Protein AF-A0A4Y2AYV2-F1 (afdb_monomer)

Solvent-accessible surface area (backbone atoms only — not comparable to full-atom values): 7238 Å² total; per-residue (Å²): 138,81,88,80,82,80,76,79,78,74,83,58,82,66,50,62,57,51,54,48,49,52,50,51,56,59,70,63,60,72,72,78,78,61,94,56,59,71,67,58,56,52,48,53,51,50,52,53,51,49,53,54,50,39,54,50,59,73,72,44,80,76,61,53,64,38,36,78,76,52,77,73,80,67,93,67,85,74,90,70,53,70,66,56,52,26,61,41,70,52,51,56,96,42,40,58,41,37,30,76,72,69,77,38,96,52,59,73,67,87,80,81,114

Secondary structure (DSSP, 8-state):
------------TTHHHHHHHHHHHHHT------SS-HHHHHHHHHHHHHHHHHHHHHH--TTHHHHTT--S--SS-----HHHHHHHH--SS-HHHHHHTTS-S----GGG-

Structure (mmCIF, N/CA/C/O backbone):
data_AF-A0A4Y2AYV2-F1
#
_entry.id   AF-A0A4Y2AYV2-F1
#
loop_
_atom_site.group_PDB
_atom_site.id
_atom_site.type_symbol
_atom_site.label_atom_id
_atom_site.label_alt_id
_atom_site.label_comp_id
_atom_site.label_asym_id
_atom_site.label_entity_id
_atom_site.label_seq_id
_atom_site.pdbx_PDB_ins_code
_atom_site.Cartn_x
_atom_site.Cartn_y
_atom_site.Cartn_z
_atom_site.occupancy
_atom_site.B_iso_or_equiv
_atom_site.auth_seq_id
_atom_site.auth_comp_id
_atom_site.auth_asym_id
_atom_site.auth_atom_id
_atom_site.pdbx_PDB_model_num
ATOM 1 N N . MET A 1 1 ? 28.283 45.443 46.862 1.00 29.11 1 MET A N 1
ATOM 2 C CA . MET A 1 1 ? 28.233 45.552 45.387 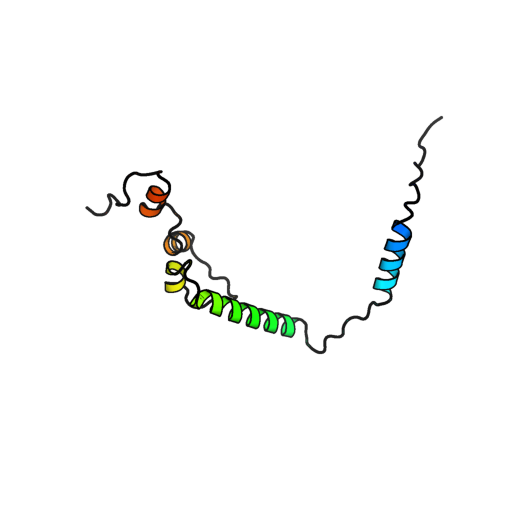1.00 29.11 1 MET A CA 1
ATOM 3 C C . MET A 1 1 ? 28.633 44.208 44.787 1.00 29.11 1 MET A C 1
ATOM 5 O O . MET A 1 1 ? 29.560 43.635 45.348 1.00 29.11 1 MET A O 1
ATOM 9 N N . PRO A 1 2 ? 28.080 43.776 43.637 1.00 50.78 2 PRO A N 1
ATOM 10 C CA . PRO A 1 2 ? 26.721 44.046 43.135 1.00 50.78 2 PRO A CA 1
ATOM 11 C C . PRO A 1 2 ? 26.068 42.851 42.360 1.00 50.78 2 PRO A C 1
ATOM 13 O O . PRO A 1 2 ? 26.710 41.837 42.125 1.00 50.78 2 PRO A O 1
ATOM 16 N N . GLU A 1 3 ? 24.805 43.061 41.946 1.00 36.50 3 GLU A N 1
ATOM 17 C CA . GLU A 1 3 ? 24.025 42.405 40.859 1.00 36.50 3 GLU A CA 1
ATOM 18 C C . GLU A 1 3 ? 23.532 40.956 41.092 1.00 36.50 3 GLU A C 1
ATOM 20 O O . GLU A 1 3 ? 24.250 40.108 41.587 1.00 36.50 3 GLU A O 1
ATOM 25 N N . SER A 1 4 ? 22.272 40.596 40.824 1.00 39.28 4 SER A N 1
ATOM 26 C CA . SER A 1 4 ? 21.581 40.768 39.543 1.00 39.28 4 SER A CA 1
ATOM 27 C C . SER A 1 4 ? 20.089 41.078 39.700 1.00 39.28 4 SER A C 1
ATOM 29 O O . SER A 1 4 ? 19.372 40.453 40.482 1.00 39.28 4 SER A O 1
ATOM 31 N N . GLY A 1 5 ? 19.622 42.048 38.912 1.00 39.88 5 GLY A N 1
ATOM 32 C CA . GLY A 1 5 ? 18.212 42.389 38.781 1.00 39.88 5 GLY A CA 1
ATOM 33 C C . GLY A 1 5 ? 17.425 41.253 38.135 1.00 39.88 5 GLY A C 1
ATOM 34 O O . GLY A 1 5 ? 17.770 40.777 37.055 1.00 39.88 5 GLY A O 1
ATOM 35 N N . SER A 1 6 ? 16.338 40.842 38.784 1.00 39.38 6 SER A N 1
ATOM 36 C CA . SER A 1 6 ? 15.315 40.046 38.118 1.00 39.38 6 SER A CA 1
ATOM 37 C C . SER A 1 6 ? 14.557 40.984 37.186 1.00 39.38 6 SER A C 1
ATOM 39 O O . SER A 1 6 ? 13.838 41.886 37.623 1.00 39.38 6 SER A O 1
ATOM 41 N N . ALA A 1 7 ? 14.820 40.827 35.891 1.00 39.38 7 ALA A N 1
ATOM 42 C CA . ALA A 1 7 ? 14.105 41.501 34.830 1.00 39.38 7 ALA A CA 1
ATOM 43 C C . ALA A 1 7 ? 12.605 41.237 35.006 1.00 39.38 7 ALA A C 1
ATOM 45 O O . ALA A 1 7 ? 12.160 40.090 34.977 1.00 39.38 7 ALA A O 1
ATOM 46 N N . GLY A 1 8 ? 11.835 42.308 35.200 1.00 39.69 8 GLY A N 1
ATOM 47 C CA . GLY A 1 8 ? 10.383 42.239 35.235 1.00 39.69 8 GLY A CA 1
ATOM 48 C C . GLY A 1 8 ? 9.871 41.608 33.945 1.00 39.69 8 GLY A C 1
ATOM 49 O O . GLY A 1 8 ? 9.969 42.208 32.871 1.00 39.69 8 GLY A O 1
ATOM 50 N N . LEU A 1 9 ? 9.330 40.395 34.053 1.00 49.91 9 LEU A N 1
ATOM 51 C CA . LEU A 1 9 ? 8.514 39.795 33.010 1.00 49.91 9 LEU A CA 1
ATOM 52 C C . LEU A 1 9 ? 7.290 40.693 32.852 1.00 49.91 9 LEU A C 1
ATOM 54 O O . LEU A 1 9 ? 6.394 40.718 33.693 1.00 49.91 9 LEU A O 1
ATOM 58 N N . LYS A 1 10 ? 7.321 41.513 31.800 1.00 51.72 10 LYS A N 1
ATOM 59 C CA . LYS A 1 10 ? 6.215 42.376 31.404 1.00 51.72 10 LYS A CA 1
ATOM 60 C C . LYS A 1 10 ? 4.962 41.513 31.297 1.00 51.72 10 LYS A C 1
ATOM 62 O O . LYS A 1 10 ? 4.939 40.554 30.535 1.00 51.72 10 LYS A O 1
ATOM 67 N N . HIS A 1 11 ? 3.944 41.880 32.064 1.00 51.00 11 HIS A N 1
ATOM 68 C CA . HIS A 1 11 ? 2.610 41.292 32.060 1.00 51.00 11 HIS A CA 1
ATOM 69 C C . HIS A 1 11 ? 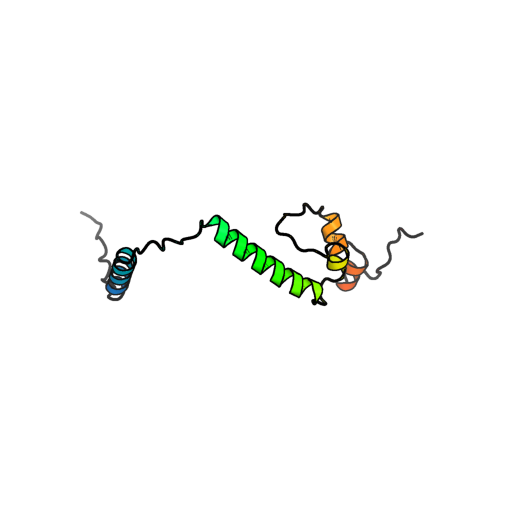2.045 41.321 30.630 1.00 51.00 11 HIS A C 1
ATOM 71 O O . HIS A 1 11 ? 1.630 42.371 30.133 1.00 51.00 11 HIS A O 1
ATOM 77 N N . ILE A 1 12 ? 2.091 40.193 29.918 1.00 60.44 12 ILE A N 1
ATOM 78 C CA . ILE A 1 12 ? 1.506 40.078 28.580 1.00 60.44 12 ILE A CA 1
ATOM 79 C C . ILE A 1 12 ? 0.009 39.859 28.790 1.00 60.44 12 ILE A C 1
ATOM 81 O O . ILE A 1 12 ? -0.419 38.766 29.141 1.00 60.44 12 ILE A O 1
ATOM 85 N N . LYS A 1 13 ? -0.790 40.909 28.577 1.00 57.53 13 LYS A N 1
ATOM 86 C CA . LYS A 1 13 ? -2.253 40.961 28.788 1.00 57.53 13 LYS A CA 1
ATOM 87 C C . LYS A 1 13 ? -3.058 39.838 28.094 1.00 57.53 13 LYS A C 1
ATOM 89 O O . LYS A 1 13 ? -4.217 39.636 28.420 1.00 57.53 13 LYS A O 1
ATOM 94 N N . GLY A 1 14 ? -2.457 39.105 27.152 1.00 54.22 14 GLY A N 1
ATOM 95 C CA . GLY A 1 14 ? -3.056 37.929 26.506 1.00 54.22 14 GLY A CA 1
ATOM 96 C C . GLY A 1 14 ? -2.839 36.592 27.232 1.00 54.22 14 GLY A C 1
ATOM 97 O O . GLY A 1 14 ? -3.529 35.628 26.915 1.00 54.22 14 GLY A O 1
ATOM 98 N N . ASN A 1 15 ? -1.919 36.511 28.201 1.00 60.97 15 ASN A N 1
ATOM 99 C CA . ASN A 1 15 ? -1.654 35.272 28.942 1.00 60.97 15 ASN A CA 1
ATOM 100 C C . ASN A 1 15 ? -2.744 34.977 29.973 1.00 60.97 15 ASN A C 1
ATOM 102 O O . ASN A 1 15 ? -3.059 33.825 30.220 1.00 60.97 15 ASN A O 1
ATOM 106 N N . GLU A 1 16 ? -3.373 36.013 30.530 1.00 67.81 16 GLU A N 1
ATOM 107 C CA . GLU A 1 16 ? -4.470 35.838 31.486 1.00 67.81 16 GLU A CA 1
ATOM 108 C C . GLU A 1 16 ? -5.663 35.134 30.836 1.00 67.81 16 GLU A C 1
ATOM 110 O O . GLU A 1 16 ? -6.308 34.297 31.459 1.00 67.81 16 GLU A O 1
ATOM 115 N N . THR A 1 17 ? -5.937 35.433 29.563 1.00 71.62 17 THR A N 1
ATOM 116 C CA . THR A 1 17 ? -7.018 34.795 28.803 1.00 71.62 17 THR A CA 1
ATOM 117 C C . THR A 1 17 ? -6.679 33.341 28.483 1.00 71.62 17 THR A C 1
ATOM 119 O O . THR A 1 17 ? -7.545 32.482 28.607 1.00 71.62 17 THR A O 1
ATOM 122 N N . ALA A 1 18 ? -5.421 33.054 28.133 1.00 72.50 18 ALA A N 1
ATOM 123 C CA . ALA A 1 18 ? -4.943 31.692 27.900 1.00 72.50 18 ALA A CA 1
ATOM 124 C C . ALA A 1 18 ? -4.966 30.846 29.185 1.00 72.50 18 ALA A C 1
ATOM 126 O O . ALA A 1 18 ? -5.522 29.754 29.172 1.00 72.50 18 ALA A O 1
ATOM 127 N N . ASP A 1 19 ? -4.471 31.381 30.304 1.00 76.00 19 ASP A N 1
ATOM 128 C CA . ASP A 1 19 ? -4.477 30.708 31.609 1.00 76.00 19 ASP A CA 1
ATOM 129 C C . ASP A 1 19 ? -5.907 30.478 32.124 1.00 76.00 19 ASP A C 1
ATOM 131 O O . ASP A 1 19 ? -6.185 29.481 32.792 1.00 76.00 19 ASP A O 1
ATOM 135 N N . THR A 1 20 ? -6.831 31.402 31.833 1.00 75.94 20 THR A N 1
ATOM 136 C CA . THR A 1 20 ? -8.248 31.246 32.198 1.00 75.94 20 THR A CA 1
ATOM 137 C C . THR A 1 20 ? -8.905 30.163 31.348 1.00 75.94 20 THR A C 1
ATOM 139 O O . THR A 1 20 ? -9.583 29.305 31.902 1.00 75.94 20 THR A O 1
ATOM 142 N N . LEU A 1 21 ? -8.633 30.126 30.039 1.00 73.75 21 LEU A N 1
ATOM 143 C CA . LEU A 1 21 ? -9.115 29.071 29.142 1.00 73.75 21 LEU A CA 1
ATOM 144 C C . LEU A 1 21 ? -8.524 27.695 29.486 1.00 73.75 21 LEU A C 1
ATOM 146 O O . LEU A 1 21 ? -9.230 26.693 29.413 1.00 73.75 21 LEU A O 1
ATOM 150 N N . GLU A 1 22 ? -7.257 27.629 29.901 1.00 68.12 22 GLU A N 1
ATOM 151 C CA . GLU A 1 22 ? -6.624 26.388 30.365 1.00 68.12 22 GLU A CA 1
ATOM 152 C C . GLU A 1 22 ? -7.268 25.889 31.667 1.00 68.12 22 GLU A C 1
ATOM 154 O O . GLU A 1 22 ? -7.578 24.702 31.803 1.00 68.12 22 GLU A O 1
ATOM 159 N N . LYS A 1 23 ? -7.560 26.799 32.60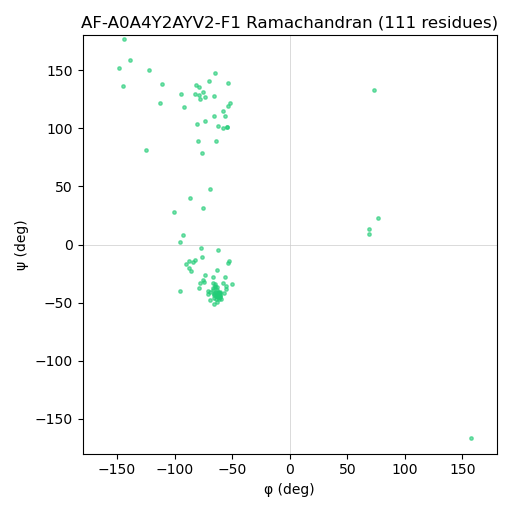5 1.00 73.12 23 LYS A N 1
ATOM 160 C CA . LYS A 1 23 ? -8.307 26.476 33.829 1.00 73.12 23 LYS A CA 1
ATOM 161 C C . LYS A 1 23 ? -9.733 26.019 33.527 1.00 73.12 23 LYS A C 1
ATOM 163 O O . LYS A 1 23 ? -10.146 25.004 34.082 1.00 73.12 23 LYS A O 1
ATOM 168 N N . GLU A 1 24 ? -10.444 26.702 32.629 1.00 68.69 24 GLU A N 1
ATOM 169 C CA . GLU A 1 24 ? -11.805 26.345 32.204 1.00 68.69 24 GLU A CA 1
ATOM 170 C C . GLU A 1 24 ? -11.852 24.961 31.534 1.00 68.69 24 GLU A C 1
ATOM 172 O O . GLU A 1 24 ? -12.688 24.129 31.895 1.00 68.69 24 GLU A O 1
ATOM 177 N N . ALA A 1 25 ? -10.898 24.662 30.645 1.00 65.44 25 ALA A N 1
ATOM 178 C CA . ALA A 1 25 ? -10.767 23.357 29.992 1.00 65.44 25 ALA A CA 1
ATOM 179 C C . ALA A 1 25 ? -10.387 22.223 30.963 1.00 65.44 25 ALA A C 1
ATOM 181 O O . ALA A 1 25 ? -10.744 21.068 30.736 1.00 65.44 25 ALA A O 1
ATOM 182 N N . THR A 1 26 ? -9.682 22.538 32.055 1.00 63.00 26 THR A N 1
ATOM 183 C CA . THR A 1 26 ? -9.355 21.565 33.112 1.00 63.00 26 THR A CA 1
ATOM 184 C C . THR A 1 26 ? -10.555 21.309 34.030 1.00 63.00 26 THR A C 1
ATOM 186 O O . THR A 1 26 ? -10.738 20.188 34.507 1.00 63.00 26 THR A O 1
ATOM 189 N N . THR A 1 27 ? -11.400 22.320 34.267 1.00 61.84 27 THR A N 1
ATOM 190 C CA . THR A 1 27 ? -12.643 22.160 35.041 1.00 61.84 27 THR A CA 1
ATOM 191 C C . THR A 1 27 ? -13.740 21.430 34.274 1.00 61.84 27 THR A C 1
ATOM 193 O O . THR A 1 27 ? -14.465 20.650 34.888 1.00 61.84 27 THR A O 1
ATOM 196 N N . ASP A 1 28 ? -13.812 21.584 32.948 1.00 57.53 28 ASP A N 1
ATOM 197 C CA . ASP A 1 28 ? -14.675 20.771 32.079 1.00 57.53 28 ASP A CA 1
ATOM 198 C C . ASP A 1 28 ? -13.976 19.471 31.646 1.00 57.53 28 ASP A C 1
ATOM 200 O O . ASP A 1 28 ? -14.069 18.999 30.512 1.00 57.53 28 ASP A O 1
ATOM 204 N N . GLY A 1 29 ? -13.253 18.860 32.590 1.00 55.28 29 GLY A N 1
ATOM 205 C CA . GLY A 1 29 ? -12.682 17.524 32.484 1.00 55.28 29 GLY A CA 1
ATOM 206 C C . GLY A 1 29 ? -13.765 16.448 32.501 1.00 55.28 29 GLY A C 1
ATOM 207 O O . GLY A 1 29 ? -13.652 15.465 33.235 1.00 55.28 29 GLY A O 1
ATOM 208 N N . THR A 1 30 ? -14.823 16.616 31.707 1.00 56.94 30 THR A N 1
ATOM 209 C CA . THR A 1 30 ? -15.783 15.562 31.423 1.00 56.94 30 THR A CA 1
ATOM 210 C C . THR A 1 30 ? -15.020 14.480 30.674 1.00 56.94 30 THR A C 1
ATOM 212 O O . THR A 1 30 ? -14.892 14.489 29.450 1.00 56.94 30 THR A O 1
ATOM 215 N N . GLN A 1 31 ? -14.445 13.544 31.431 1.00 58.66 31 GLN A N 1
ATOM 216 C CA . GLN A 1 31 ? -13.854 12.336 30.897 1.00 58.66 31 GLN A CA 1
ATOM 217 C C . GLN A 1 31 ? -14.972 11.640 30.135 1.00 58.66 31 GLN A C 1
ATOM 219 O O . GLN A 1 31 ? -15.843 11.027 30.749 1.00 58.66 31 GLN A O 1
ATOM 224 N N . ALA A 1 32 ? -14.978 11.795 28.807 1.00 60.91 32 ALA A N 1
ATOM 225 C CA . ALA A 1 32 ? -15.953 11.166 27.940 1.00 60.91 32 ALA A CA 1
ATOM 226 C C . ALA A 1 32 ? -15.905 9.670 28.243 1.00 60.91 32 ALA A C 1
ATOM 228 O O . ALA A 1 32 ? -14.965 8.964 27.857 1.00 60.91 32 ALA A O 1
ATOM 229 N N . ASN A 1 33 ? -16.879 9.209 29.027 1.00 63.09 33 ASN A N 1
ATOM 230 C CA . ASN A 1 33 ? -17.005 7.823 29.416 1.00 63.09 33 ASN A CA 1
ATOM 231 C C . ASN A 1 33 ? -17.565 7.121 28.187 1.00 63.09 33 ASN A C 1
ATOM 233 O O . ASN A 1 33 ? -18.770 6.959 28.008 1.00 63.09 33 ASN A O 1
ATOM 237 N N . LEU A 1 34 ? -16.663 6.860 27.242 1.00 66.19 34 LEU A N 1
ATOM 238 C CA . LEU A 1 34 ? -16.980 6.145 26.028 1.00 66.19 34 LEU A CA 1
ATOM 239 C C . LEU A 1 34 ? -17.529 4.793 26.482 1.00 66.19 34 LEU A C 1
ATOM 241 O O . LEU A 1 34 ? -16.794 3.991 27.050 1.00 66.19 34 LEU A O 1
ATOM 245 N N . SER A 1 35 ? -18.815 4.545 26.203 1.00 75.56 35 SER A N 1
ATOM 246 C CA . SER A 1 35 ? -19.490 3.264 26.485 1.00 75.56 35 SER A CA 1
ATOM 247 C C . SER A 1 35 ? -18.752 2.057 25.896 1.00 75.56 35 SER A C 1
ATOM 249 O O . SER A 1 35 ? -19.002 0.919 26.281 1.00 75.56 35 SER A O 1
ATOM 251 N N . PHE A 1 36 ? -17.824 2.299 24.969 1.00 74.88 36 PHE A N 1
ATOM 252 C CA . PHE A 1 36 ? -17.021 1.279 24.328 1.00 74.88 36 PHE A CA 1
ATOM 253 C C . PHE A 1 36 ? -15.556 1.364 24.763 1.00 74.88 36 PHE A C 1
ATOM 255 O O . PHE A 1 36 ? -14.966 2.450 24.765 1.00 74.88 36 PHE A O 1
ATOM 262 N N . PRO A 1 37 ? -14.911 0.214 25.031 1.00 87.75 37 PRO A N 1
ATOM 263 C CA . PRO A 1 37 ? -13.479 0.169 25.272 1.00 87.75 37 PRO A CA 1
ATOM 264 C C . PRO A 1 37 ? -12.707 0.841 24.132 1.00 87.75 37 PRO A C 1
ATOM 266 O O . PRO A 1 37 ? -12.982 0.598 22.957 1.00 87.75 37 PRO A O 1
ATOM 269 N N . LYS A 1 38 ? -11.660 1.611 24.454 1.00 86.25 38 LYS A N 1
ATOM 270 C CA . LYS A 1 38 ? -10.809 2.287 23.448 1.00 86.25 38 LYS A CA 1
ATOM 271 C C . LYS A 1 38 ? -10.315 1.339 22.345 1.00 86.25 38 LYS A C 1
ATOM 273 O O . LYS A 1 38 ? -10.189 1.740 21.193 1.00 86.25 38 LYS A O 1
ATOM 278 N N . ARG A 1 39 ? -10.052 0.071 22.688 1.00 89.56 39 ARG A N 1
ATOM 279 C CA . ARG A 1 39 ? -9.650 -0.978 21.736 1.00 89.56 39 ARG A CA 1
ATOM 280 C C . ARG A 1 39 ? -10.709 -1.231 20.659 1.00 89.56 39 ARG A C 1
ATOM 282 O O . ARG A 1 39 ? -10.348 -1.386 19.499 1.00 89.56 39 ARG A O 1
ATOM 289 N N . TYR A 1 40 ? -11.986 -1.254 21.036 1.00 90.00 40 TYR A N 1
ATOM 290 C CA . TYR A 1 40 ? -13.092 -1.462 20.104 1.00 90.00 40 TYR A CA 1
ATOM 291 C C . TYR A 1 40 ? -13.153 -0.330 19.077 1.00 90.00 40 TYR A C 1
ATOM 293 O O . TYR A 1 40 ? -13.128 -0.589 17.879 1.00 90.00 40 TYR A O 1
ATOM 301 N N . LEU A 1 41 ? -13.107 0.923 19.537 1.00 91.69 41 LEU A N 1
ATOM 302 C CA . LEU A 1 41 ? -13.127 2.092 18.653 1.00 91.69 41 LEU A CA 1
ATOM 303 C C . LEU A 1 41 ? -11.918 2.129 17.710 1.00 91.69 41 LEU A C 1
ATOM 305 O O . LEU A 1 41 ? -12.073 2.389 16.519 1.00 91.69 41 LEU A O 1
ATOM 309 N N . LYS A 1 42 ? -10.721 1.803 18.214 1.00 91.06 42 LYS A N 1
ATOM 310 C CA . LYS A 1 42 ? -9.513 1.690 17.381 1.00 91.06 42 LYS A CA 1
ATOM 311 C C . LYS A 1 42 ? -9.659 0.622 16.299 1.00 91.06 42 LYS A C 1
ATOM 313 O O . LYS A 1 42 ? -9.284 0.869 15.157 1.00 91.06 42 LYS A O 1
ATOM 318 N N . ASN A 1 43 ? -10.215 -0.539 16.642 1.00 92.06 43 ASN A N 1
ATOM 319 C CA . ASN A 1 43 ? -10.449 -1.605 15.673 1.00 92.06 43 ASN A CA 1
ATOM 320 C C . ASN A 1 43 ? -11.484 -1.191 14.621 1.00 92.06 43 ASN A C 1
ATOM 322 O O . ASN A 1 43 ? -11.243 -1.413 13.440 1.00 92.06 43 ASN A O 1
ATOM 326 N N . GLN A 1 44 ? -12.583 -0.546 15.022 1.00 94.19 44 GLN A N 1
ATOM 327 C CA . GLN A 1 44 ? -13.594 -0.040 14.087 1.00 94.19 44 GLN A CA 1
ATOM 328 C C . GLN A 1 44 ? -12.993 0.970 13.106 1.00 94.19 44 GLN A C 1
ATOM 330 O O . GLN A 1 44 ? -13.186 0.848 11.898 1.00 94.19 44 GLN A O 1
ATOM 335 N N . LEU A 1 45 ? -12.204 1.925 13.608 1.00 94.31 45 LEU A N 1
ATOM 336 C CA . LEU A 1 45 ? -11.523 2.901 12.761 1.00 94.31 45 LEU A CA 1
ATOM 337 C C . LEU A 1 45 ? -10.539 2.226 11.800 1.00 94.31 45 LEU A C 1
ATOM 339 O O . LEU A 1 45 ? -10.506 2.565 10.622 1.00 94.31 45 LEU A O 1
ATOM 343 N N . LEU A 1 46 ? -9.767 1.247 12.280 1.00 94.75 46 LEU A N 1
ATOM 344 C CA . LEU A 1 46 ? -8.844 0.492 11.437 1.00 94.75 46 LEU A CA 1
ATOM 345 C C . LEU A 1 46 ? -9.581 -0.243 10.310 1.00 94.7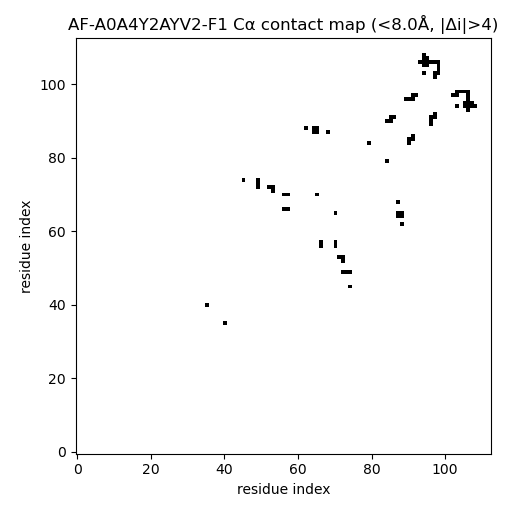5 46 LEU A C 1
ATOM 347 O O . LEU A 1 46 ? -9.143 -0.174 9.167 1.00 94.75 46 LEU A O 1
ATOM 351 N N . GLN A 1 47 ? -10.694 -0.915 10.611 1.00 95.12 47 GLN A N 1
ATOM 352 C CA . GLN A 1 47 ? -11.482 -1.640 9.608 1.00 95.12 47 GLN A CA 1
ATOM 353 C C . GLN A 1 47 ? -12.066 -0.700 8.548 1.00 95.12 47 GLN A C 1
ATOM 355 O O . GLN A 1 47 ? -11.967 -0.986 7.356 1.00 95.12 47 GLN A O 1
ATOM 360 N N . LEU A 1 48 ? -12.613 0.447 8.961 1.00 96.62 48 LEU A N 1
ATOM 361 C CA . LEU A 1 48 ? -13.130 1.456 8.032 1.00 96.62 48 LEU A CA 1
ATOM 362 C C . LEU A 1 48 ? -12.024 2.020 7.133 1.00 96.62 48 LEU A C 1
ATOM 364 O O . LEU A 1 48 ? -12.205 2.113 5.920 1.00 96.62 48 LEU A O 1
ATOM 368 N N . SER A 1 49 ? -10.870 2.350 7.713 1.00 96.25 49 SER A N 1
ATOM 369 C CA . SER A 1 49 ? -9.717 2.850 6.963 1.00 96.25 49 SER A CA 1
ATOM 370 C C . SER A 1 49 ? -9.183 1.817 5.974 1.00 96.25 49 SER A C 1
ATOM 372 O O . SER A 1 49 ? -8.914 2.171 4.831 1.00 96.25 49 SER A O 1
ATOM 374 N N . LEU A 1 50 ? -9.066 0.546 6.379 1.00 95.75 50 LEU A N 1
ATOM 375 C CA . LEU A 1 50 ? -8.631 -0.535 5.491 1.00 95.75 50 LEU A CA 1
ATOM 376 C C . LEU A 1 50 ? -9.612 -0.747 4.338 1.00 95.75 50 LEU A C 1
ATOM 378 O O . LEU A 1 50 ? -9.175 -0.852 3.202 1.00 95.75 50 LEU A O 1
ATOM 382 N N . SER A 1 51 ? -10.918 -0.758 4.613 1.00 95.56 51 SER A N 1
ATOM 383 C CA . SER A 1 51 ? -11.950 -0.916 3.581 1.00 95.56 51 SER A CA 1
ATOM 384 C C . SER A 1 51 ? -11.907 0.222 2.559 1.00 95.56 51 SER A C 1
ATOM 386 O O . SER A 1 51 ? -11.865 -0.016 1.352 1.00 95.56 51 SER A O 1
ATOM 388 N N . ARG A 1 52 ? -11.821 1.471 3.033 1.00 96.50 52 ARG A N 1
ATOM 389 C CA . ARG A 1 52 ? -11.677 2.630 2.147 1.00 96.50 52 ARG A CA 1
ATOM 390 C C . ARG A 1 52 ? -10.394 2.550 1.328 1.00 96.50 52 ARG A C 1
ATOM 392 O O . ARG A 1 52 ? -10.421 2.803 0.131 1.00 96.50 52 ARG A O 1
ATOM 399 N N . TRP A 1 53 ? -9.279 2.201 1.965 1.00 95.06 53 TRP A N 1
ATOM 400 C CA . TRP A 1 53 ? -7.999 2.125 1.275 1.00 95.06 53 TRP A CA 1
ATOM 401 C C . TRP A 1 53 ? -7.972 0.995 0.240 1.00 95.06 53 TRP A C 1
ATOM 403 O O . TRP A 1 53 ? -7.455 1.196 -0.853 1.00 95.06 53 TRP A O 1
ATOM 413 N N . GLN A 1 54 ? -8.599 -0.144 0.538 1.00 96.06 54 GLN A N 1
ATOM 414 C CA . GLN A 1 54 ? -8.792 -1.237 -0.410 1.00 96.06 54 GLN A CA 1
ATOM 415 C C . GLN A 1 54 ? -9.603 -0.789 -1.629 1.00 96.06 54 GLN A C 1
ATOM 417 O O . GLN A 1 54 ? -9.196 -1.059 -2.752 1.00 96.06 54 GLN A O 1
ATOM 422 N N . ALA A 1 55 ? -10.694 -0.044 -1.431 1.00 95.75 55 ALA A N 1
ATOM 423 C CA . ALA A 1 55 ? -11.491 0.471 -2.543 1.00 95.75 55 ALA A CA 1
ATOM 424 C C . ALA A 1 55 ? -10.681 1.409 -3.457 1.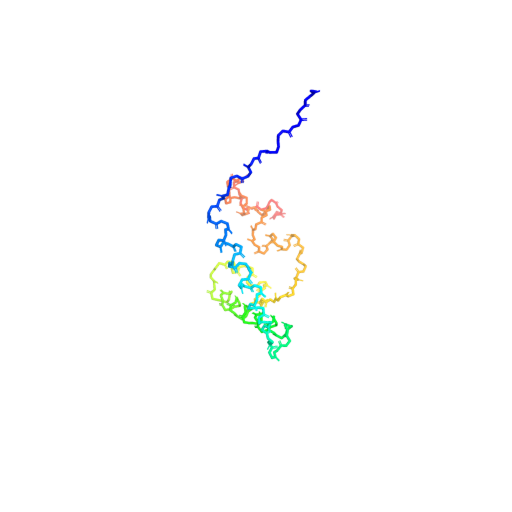00 95.75 55 ALA A C 1
ATOM 426 O O . ALA A 1 55 ? -10.771 1.311 -4.679 1.00 95.75 55 ALA A O 1
ATOM 427 N N . GLU A 1 56 ? -9.858 2.292 -2.887 1.00 94.75 56 GLU A N 1
ATOM 428 C CA . GLU A 1 56 ? -8.938 3.131 -3.671 1.00 94.75 56 GLU A CA 1
ATOM 429 C C . GLU A 1 56 ? -7.873 2.290 -4.390 1.00 94.75 56 GLU A C 1
ATOM 431 O O . GLU A 1 56 ? -7.492 2.593 -5.517 1.00 94.75 56 GLU A O 1
ATOM 436 N N . TRP A 1 57 ? -7.400 1.212 -3.762 1.00 94.31 57 TRP A N 1
ATOM 437 C CA . TRP A 1 57 ? -6.403 0.312 -4.342 1.00 94.31 57 TRP A CA 1
ATOM 438 C C . TRP A 1 57 ? -6.944 -0.496 -5.521 1.00 94.31 57 TRP A C 1
ATOM 440 O O . TRP A 1 57 ? -6.268 -0.627 -6.540 1.00 94.31 57 TRP A O 1
ATOM 450 N N . ASP A 1 58 ? -8.178 -0.983 -5.411 1.00 95.25 58 ASP A N 1
ATOM 451 C CA . ASP A 1 58 ? -8.849 -1.742 -6.465 1.00 95.25 58 ASP A CA 1
ATOM 452 C C . ASP A 1 58 ? -9.124 -0.875 -7.699 1.00 95.25 58 ASP A C 1
ATOM 454 O O . ASP A 1 58 ? -8.875 -1.315 -8.826 1.00 95.25 58 ASP A O 1
ATOM 458 N N . ASN A 1 59 ? -9.570 0.367 -7.482 1.00 95.19 59 ASN A N 1
ATOM 459 C CA . ASN A 1 59 ? -9.964 1.296 -8.545 1.00 95.19 59 ASN A CA 1
ATOM 460 C C . ASN A 1 59 ? -8.815 2.175 -9.069 1.00 95.19 59 ASN A C 1
ATOM 462 O O . ASN A 1 59 ? -8.936 2.772 -10.137 1.00 95.19 59 ASN A O 1
ATOM 466 N N . GLY A 1 60 ? -7.709 2.282 -8.333 1.00 92.88 60 GLY A N 1
ATOM 467 C CA . GLY A 1 60 ? -6.575 3.121 -8.703 1.00 92.88 60 GLY A CA 1
ATOM 468 C C . GLY A 1 60 ? 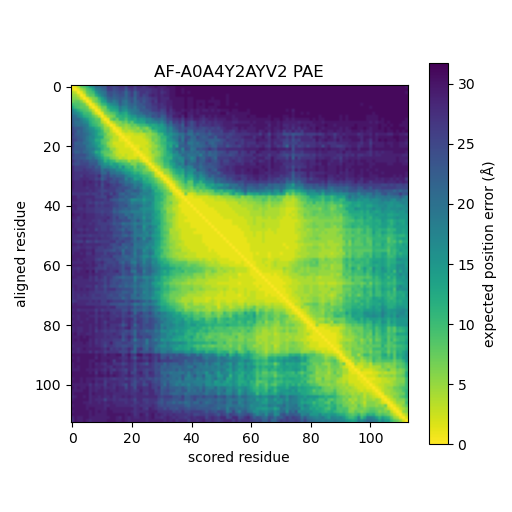-5.797 2.579 -9.904 1.00 92.88 60 GLY A C 1
ATOM 469 O O . GLY A 1 60 ? -5.535 1.379 -10.013 1.00 92.88 60 GLY A O 1
ATOM 470 N N . GLU A 1 61 ? -5.366 3.483 -10.788 1.00 90.94 61 GLU A N 1
ATOM 471 C CA . GLU A 1 61 ? -4.527 3.157 -11.954 1.00 90.94 61 GLU A CA 1
ATOM 472 C C . GLU A 1 61 ? -3.021 3.179 -11.643 1.00 90.94 61 GLU A C 1
ATOM 474 O O . GLU A 1 61 ? -2.213 2.584 -12.356 1.00 90.94 61 GLU A O 1
ATOM 479 N N . THR A 1 62 ? -2.608 3.848 -10.567 1.00 87.69 62 THR A N 1
ATOM 480 C CA . THR A 1 62 ? -1.194 3.932 -10.179 1.00 87.69 62 THR A CA 1
ATOM 481 C C . THR A 1 62 ? -0.771 2.677 -9.421 1.00 87.69 62 THR A C 1
ATOM 483 O O . THR A 1 62 ? -1.474 2.211 -8.531 1.00 87.69 62 THR A O 1
ATOM 486 N N . GLY A 1 63 ? 0.414 2.141 -9.726 1.00 85.00 63 GLY A N 1
ATOM 487 C CA . GLY A 1 63 ? 0.979 1.020 -8.966 1.00 85.00 63 GLY A CA 1
ATOM 488 C C . GLY A 1 63 ? 0.352 -0.344 -9.272 1.00 85.00 63 GLY A C 1
ATOM 489 O O . GLY A 1 63 ? 0.488 -1.258 -8.462 1.00 85.00 63 GLY A O 1
ATOM 490 N N . ARG A 1 64 ? -0.278 -0.533 -10.446 1.00 90.81 64 ARG A N 1
ATOM 491 C CA . ARG A 1 64 ? -0.882 -1.824 -10.848 1.00 90.81 64 ARG A CA 1
ATOM 492 C C . ARG A 1 64 ? 0.087 -3.011 -10.827 1.00 90.81 64 ARG A C 1
ATOM 494 O O . ARG A 1 64 ? -0.348 -4.136 -10.606 1.00 90.81 64 ARG A O 1
ATOM 501 N N . SER A 1 65 ? 1.386 -2.775 -11.028 1.00 85.19 65 SER A N 1
ATOM 502 C CA . SER A 1 65 ? 2.420 -3.812 -10.893 1.00 85.19 65 SER A CA 1
ATOM 503 C C . SER A 1 65 ? 2.574 -4.304 -9.454 1.00 85.19 65 SER A C 1
ATOM 505 O O . SER A 1 65 ? 2.870 -5.469 -9.231 1.00 85.19 65 SER A O 1
ATOM 507 N N . VAL A 1 66 ? 2.362 -3.429 -8.471 1.00 86.94 66 VAL A N 1
ATOM 508 C CA . VAL A 1 66 ? 2.346 -3.801 -7.054 1.00 86.94 66 VAL A CA 1
ATOM 509 C C . VAL A 1 66 ? 1.000 -4.435 -6.708 1.00 86.94 66 VAL A C 1
ATOM 511 O O . VAL A 1 66 ? 0.975 -5.418 -5.975 1.00 86.94 66 VAL A O 1
ATOM 514 N N . TYR A 1 67 ? -0.104 -3.940 -7.281 1.00 89.38 67 TYR A N 1
ATOM 515 C CA . TYR A 1 67 ? -1.445 -4.515 -7.103 1.00 89.38 67 TYR A CA 1
ATOM 516 C C . TYR A 1 67 ? -1.511 -5.986 -7.526 1.00 89.38 67 TYR A C 1
ATOM 518 O O . TYR A 1 67 ? -2.098 -6.802 -6.823 1.00 89.38 67 TYR A O 1
ATOM 526 N N . SER A 1 68 ? -0.877 -6.357 -8.644 1.00 87.38 68 SER A N 1
ATOM 527 C CA . SER A 1 68 ? -0.864 -7.753 -9.103 1.00 87.38 68 SER A CA 1
ATOM 528 C C . SER A 1 68 ? -0.166 -8.707 -8.128 1.00 87.38 68 SER A C 1
ATOM 530 O O . SER A 1 68 ? -0.438 -9.905 -8.153 1.00 87.38 68 SER A O 1
ATOM 532 N N . ILE A 1 69 ? 0.710 -8.187 -7.264 1.00 86.50 69 ILE A N 1
ATOM 533 C CA . ILE A 1 69 ? 1.434 -8.960 -6.252 1.00 86.50 69 ILE A CA 1
ATOM 534 C C . ILE A 1 69 ? 0.704 -8.894 -4.901 1.00 86.50 69 ILE A C 1
ATOM 536 O O . ILE A 1 69 ? 0.615 -9.897 -4.194 1.00 86.50 69 ILE A O 1
ATOM 540 N N . ILE A 1 70 ? 0.167 -7.724 -4.541 1.00 88.06 70 ILE A N 1
ATOM 541 C CA . ILE A 1 70 ? -0.572 -7.479 -3.298 1.00 88.06 70 ILE A CA 1
ATOM 542 C C . ILE A 1 70 ? -1.949 -6.905 -3.640 1.00 88.06 70 ILE A C 1
ATOM 544 O O . ILE A 1 70 ? -2.152 -5.692 -3.558 1.00 88.06 70 ILE A O 1
ATOM 548 N N . PRO A 1 71 ? -2.920 -7.752 -4.002 1.00 89.50 71 PRO A N 1
ATOM 549 C CA . PRO A 1 71 ? -4.262 -7.272 -4.310 1.00 89.50 71 PRO A CA 1
ATOM 550 C C . PRO A 1 71 ? -5.024 -6.870 -3.044 1.00 89.50 71 PRO A C 1
ATOM 552 O O . PRO A 1 71 ? -5.901 -6.019 -3.110 1.00 89.50 71 PRO A O 1
ATOM 555 N N . ILE A 1 72 ? -4.687 -7.448 -1.884 1.00 91.94 72 ILE A N 1
ATOM 556 C CA . ILE A 1 72 ? -5.394 -7.211 -0.619 1.00 91.94 72 ILE A CA 1
ATOM 557 C C . ILE A 1 72 ? -4.496 -6.467 0.367 1.00 91.94 72 ILE A C 1
ATOM 559 O O . ILE A 1 72 ? -3.435 -6.948 0.772 1.00 91.94 72 ILE A O 1
ATOM 563 N N . ILE A 1 73 ? -4.975 -5.313 0.806 1.00 89.81 73 ILE A N 1
ATOM 564 C CA . ILE A 1 73 ? -4.383 -4.483 1.840 1.00 89.81 73 ILE A CA 1
ATOM 565 C C . ILE A 1 73 ? -4.730 -5.061 3.209 1.00 89.81 73 ILE A C 1
ATOM 567 O O . ILE A 1 73 ? -5.867 -5.422 3.511 1.00 89.81 73 ILE A O 1
ATOM 571 N N . SER A 1 74 ? -3.732 -5.113 4.087 1.00 88.69 74 SER A N 1
ATOM 572 C CA . SER A 1 74 ? -3.931 -5.508 5.476 1.00 88.69 74 SER A CA 1
ATOM 573 C C . SER A 1 74 ? -3.122 -4.619 6.409 1.00 88.69 74 SER A C 1
ATOM 575 O O . SER A 1 74 ? -2.119 -4.028 6.018 1.00 88.69 74 SER A O 1
ATOM 577 N N . SER A 1 75 ? -3.526 -4.564 7.677 1.00 84.81 75 SER A N 1
ATOM 578 C CA . SER A 1 75 ? -2.758 -3.878 8.720 1.00 84.81 75 SER A CA 1
ATOM 579 C C . SER A 1 75 ? -1.543 -4.673 9.202 1.00 84.81 75 SER A C 1
ATOM 581 O O . SER A 1 75 ? -0.837 -4.219 10.101 1.00 84.81 75 SER A O 1
ATOM 583 N N . ARG A 1 76 ? -1.330 -5.894 8.693 1.00 84.69 76 ARG A N 1
ATOM 584 C CA . ARG A 1 76 ? -0.166 -6.695 9.063 1.00 84.69 76 ARG A CA 1
ATOM 585 C C . ARG A 1 76 ? 1.030 -6.172 8.291 1.00 84.69 76 ARG A C 1
ATOM 587 O O . ARG A 1 76 ? 0.988 -6.063 7.069 1.00 84.69 76 ARG A O 1
ATOM 594 N N . GLN A 1 77 ? 2.106 -5.891 9.012 1.00 74.75 77 GLN A N 1
ATOM 595 C CA . GLN A 1 77 ? 3.367 -5.562 8.377 1.00 74.75 77 GLN A CA 1
ATOM 596 C C . GLN A 1 77 ? 3.865 -6.802 7.638 1.00 74.75 77 GLN A C 1
ATOM 598 O O . GLN A 1 77 ? 4.218 -7.813 8.243 1.00 74.75 77 GLN A O 1
ATOM 603 N N . LEU A 1 78 ? 3.850 -6.735 6.314 1.00 75.88 78 LEU A N 1
ATOM 604 C CA . LEU A 1 78 ? 4.501 -7.733 5.488 1.00 75.88 78 LEU A CA 1
ATOM 605 C C . LEU A 1 78 ? 6.001 -7.422 5.502 1.00 75.88 78 LEU A C 1
ATOM 607 O O . LEU A 1 78 ? 6.412 -6.298 5.214 1.00 75.88 78 LEU A O 1
ATOM 611 N N . HIS A 1 79 ? 6.821 -8.400 5.874 1.00 77.25 79 HIS A N 1
ATOM 612 C CA . HIS A 1 79 ? 8.273 -8.270 5.802 1.00 77.25 79 HIS A CA 1
ATOM 613 C C . HIS A 1 79 ? 8.710 -8.516 4.358 1.00 77.25 79 HIS A C 1
ATOM 615 O O . HIS A 1 79 ? 8.970 -9.647 3.957 1.00 77.25 79 HIS A O 1
ATOM 621 N N . TRP A 1 80 ? 8.743 -7.449 3.564 1.00 77.88 80 TRP A N 1
ATOM 622 C CA . TRP A 1 80 ? 9.262 -7.500 2.202 1.00 77.88 80 TRP A CA 1
ATOM 623 C C . TRP A 1 80 ? 10.786 -7.396 2.221 1.00 77.88 80 TRP A C 1
ATOM 625 O O . TRP A 1 80 ? 11.339 -6.471 2.819 1.00 77.88 80 TRP A O 1
ATOM 635 N N . PHE A 1 81 ? 11.466 -8.313 1.531 1.00 82.19 81 PHE A N 1
ATOM 636 C CA . PHE A 1 81 ? 12.881 -8.138 1.216 1.00 82.19 81 PHE A CA 1
ATOM 637 C C . PHE A 1 81 ? 13.054 -6.933 0.288 1.00 82.19 81 PHE A C 1
ATOM 639 O O . PHE A 1 81 ? 12.182 -6.630 -0.535 1.00 82.19 81 PHE A O 1
ATOM 646 N N . ARG A 1 82 ? 14.187 -6.238 0.414 1.00 82.12 82 ARG A N 1
ATOM 647 C CA . ARG A 1 82 ? 14.487 -5.025 -0.358 1.00 82.12 82 ARG A CA 1
ATOM 648 C C . ARG A 1 82 ? 14.378 -5.277 -1.862 1.00 82.12 82 ARG A C 1
ATOM 650 O O . ARG A 1 82 ? 13.850 -4.438 -2.584 1.00 82.12 82 ARG A O 1
ATOM 657 N N . GLU A 1 83 ? 14.817 -6.443 -2.313 1.00 81.50 83 GLU A N 1
ATOM 658 C CA . GLU A 1 83 ? 14.792 -6.890 -3.703 1.00 81.50 83 GLU A CA 1
ATOM 659 C C . GLU A 1 83 ? 13.352 -7.025 -4.218 1.00 81.50 83 GLU A C 1
ATOM 661 O O . GLU A 1 83 ? 13.047 -6.583 -5.324 1.00 81.50 83 GLU A O 1
ATOM 666 N N . CYS A 1 84 ? 12.439 -7.558 -3.399 1.00 80.00 84 CYS A N 1
ATOM 667 C CA . CYS A 1 84 ? 11.026 -7.690 -3.753 1.00 80.00 84 CYS A CA 1
ATOM 668 C C . CYS A 1 84 ? 10.342 -6.323 -3.877 1.00 80.00 84 CYS A C 1
ATOM 670 O O . CYS A 1 84 ? 9.548 -6.125 -4.793 1.00 80.00 84 CYS A O 1
ATOM 672 N N . ILE A 1 85 ? 10.677 -5.367 -3.001 1.00 80.81 85 ILE A N 1
ATOM 673 C CA . ILE A 1 85 ? 10.177 -3.985 -3.096 1.00 80.81 85 ILE A CA 1
ATOM 674 C C . ILE A 1 85 ? 10.684 -3.334 -4.385 1.00 80.81 85 ILE A C 1
ATOM 676 O O . ILE A 1 85 ? 9.903 -2.733 -5.123 1.00 80.81 85 ILE A O 1
ATOM 680 N N . GLN A 1 86 ? 11.979 -3.473 -4.677 1.00 82.81 86 GLN A N 1
ATOM 681 C CA . GLN A 1 86 ? 12.588 -2.897 -5.875 1.00 82.81 86 GLN A CA 1
ATOM 682 C C . GLN A 1 86 ? 11.990 -3.476 -7.160 1.00 82.81 86 GLN A C 1
ATOM 684 O O . GLN A 1 86 ? 11.690 -2.739 -8.097 1.00 82.81 86 GLN A O 1
ATOM 689 N N . PHE A 1 87 ? 11.768 -4.790 -7.187 1.00 78.06 87 PHE A N 1
ATOM 690 C CA . PHE A 1 87 ? 11.135 -5.469 -8.311 1.00 78.06 87 PHE A CA 1
ATOM 691 C C . PHE A 1 87 ? 9.674 -5.040 -8.495 1.00 78.06 87 PHE A C 1
ATOM 693 O O . PHE A 1 87 ? 9.295 -4.611 -9.580 1.00 78.06 87 PHE A O 1
ATOM 700 N N . ALA A 1 88 ? 8.862 -5.092 -7.434 1.00 75.88 88 ALA A N 1
ATOM 701 C CA . ALA A 1 88 ? 7.429 -4.794 -7.494 1.00 75.88 88 ALA A CA 1
ATOM 702 C C . ALA A 1 88 ? 7.134 -3.346 -7.915 1.00 75.88 88 ALA A C 1
ATOM 704 O O . ALA A 1 88 ? 6.215 -3.071 -8.692 1.00 75.88 88 ALA A O 1
ATOM 705 N N . THR A 1 89 ? 7.926 -2.411 -7.394 1.00 76.69 89 THR A N 1
ATOM 706 C CA . THR A 1 89 ? 7.768 -0.980 -7.676 1.00 76.69 89 THR A CA 1
ATOM 707 C C . THR A 1 89 ? 8.463 -0.565 -8.975 1.00 76.69 89 THR A C 1
ATOM 709 O O . THR A 1 89 ? 8.201 0.520 -9.489 1.00 76.69 89 THR A O 1
ATOM 712 N N . GLY A 1 90 ? 9.347 -1.409 -9.517 1.00 71.94 90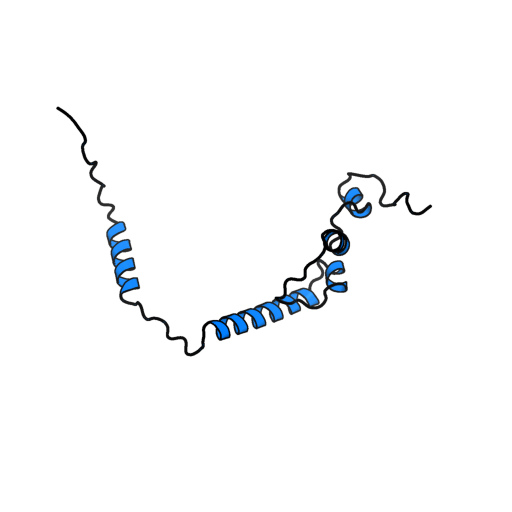 GLY A N 1
ATOM 713 C CA . GLY A 1 90 ? 10.205 -1.071 -10.652 1.00 71.94 90 GLY A CA 1
ATOM 714 C C . GLY A 1 90 ? 11.273 -0.024 -10.319 1.00 71.94 90 GLY A C 1
ATOM 715 O O . GLY A 1 90 ? 11.944 0.463 -11.227 1.00 71.94 90 GLY A O 1
ATOM 716 N N . TYR A 1 91 ? 11.439 0.335 -9.041 1.00 70.38 91 TYR A N 1
ATOM 717 C CA . TYR A 1 91 ? 12.471 1.247 -8.557 1.00 70.38 91 TYR A CA 1
ATOM 718 C C . TYR A 1 91 ? 13.704 0.444 -8.142 1.00 70.38 91 TYR A C 1
ATOM 720 O O . TYR A 1 91 ? 13.651 -0.355 -7.216 1.00 70.38 91 TYR A O 1
ATOM 728 N N . GLY A 1 92 ? 14.846 0.661 -8.791 1.00 69.12 92 GLY A N 1
ATOM 729 C CA . GLY A 1 92 ? 16.084 -0.050 -8.465 1.00 69.12 92 GLY A CA 1
ATOM 730 C C . GLY A 1 92 ? 17.064 -0.057 -9.629 1.00 69.12 92 GLY A C 1
ATOM 731 O O . GLY A 1 92 ? 16.875 0.656 -10.611 1.00 69.12 92 GLY A O 1
ATOM 732 N N . LEU A 1 93 ? 18.097 -0.897 -9.556 1.00 69.31 93 LEU A N 1
ATOM 733 C CA . LEU A 1 93 ? 19.081 -1.062 -10.636 1.00 69.31 93 LEU A CA 1
ATOM 734 C C . LEU A 1 93 ? 18.53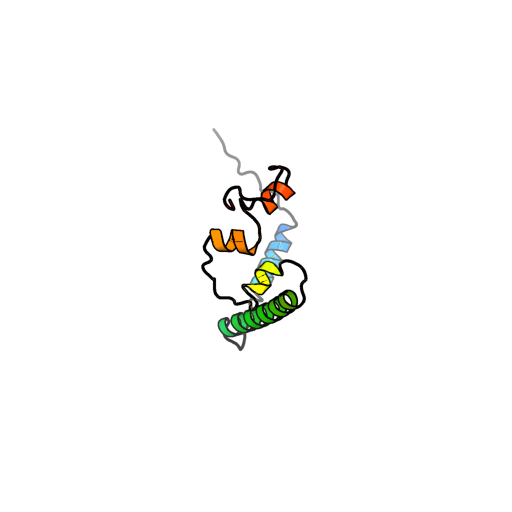2 -1.875 -11.829 1.00 69.31 93 LEU A C 1
ATOM 736 O O . LEU A 1 93 ? 19.263 -2.600 -12.500 1.00 69.31 93 LEU A O 1
ATOM 740 N N . PHE A 1 94 ? 17.230 -1.785 -12.097 1.00 72.50 94 PHE A N 1
ATOM 741 C CA . PHE A 1 94 ? 16.642 -2.361 -13.295 1.00 72.50 94 PHE A CA 1
ATOM 742 C C . PHE A 1 94 ? 17.001 -1.486 -14.492 1.00 72.50 94 PHE A C 1
ATOM 744 O O . PHE A 1 94 ? 16.820 -0.269 -14.453 1.00 72.50 94 PHE A O 1
ATOM 751 N N . HIS A 1 95 ? 17.481 -2.103 -15.573 1.00 72.19 95 HIS A N 1
ATOM 752 C CA . HIS A 1 95 ? 17.943 -1.383 -16.764 1.00 72.19 95 HIS A CA 1
ATOM 753 C C . HIS A 1 95 ? 16.865 -0.440 -17.334 1.00 72.19 95 HIS A C 1
ATOM 755 O O . HIS A 1 95 ? 17.180 0.678 -17.730 1.00 72.19 95 HIS A O 1
ATOM 761 N N . GLY A 1 96 ? 15.582 -0.824 -17.278 1.00 74.31 96 GLY A N 1
ATOM 762 C CA . GLY A 1 96 ? 14.467 0.053 -17.662 1.00 74.31 96 GLY A CA 1
ATOM 763 C C . GLY A 1 96 ? 14.319 1.306 -16.784 1.00 74.31 96 GLY A C 1
ATOM 764 O O . GLY A 1 96 ? 14.069 2.394 -17.301 1.00 74.31 96 GLY A O 1
ATOM 765 N N . TYR A 1 97 ? 14.535 1.188 -15.469 1.00 76.88 97 TYR A N 1
ATOM 766 C CA . TYR A 1 97 ? 14.510 2.326 -14.544 1.00 76.88 97 TYR A CA 1
ATOM 767 C C . TYR A 1 97 ? 15.708 3.251 -14.780 1.00 76.88 97 TYR A C 1
ATOM 769 O O . TYR A 1 97 ? 15.539 4.455 -14.946 1.00 76.88 97 TYR A O 1
ATOM 777 N N . ILE A 1 98 ? 16.914 2.688 -14.884 1.00 78.94 98 ILE A N 1
ATOM 778 C CA . ILE A 1 98 ? 18.151 3.444 -15.130 1.00 78.94 98 ILE A CA 1
ATOM 779 C C . ILE A 1 98 ? 18.073 4.209 -16.470 1.00 78.94 98 ILE A C 1
ATOM 781 O O . ILE A 1 98 ? 18.443 5.384 -16.528 1.00 78.94 98 ILE A O 1
ATOM 785 N N . LYS A 1 99 ? 17.515 3.589 -17.523 1.00 81.12 99 LYS A N 1
ATOM 786 C CA . LYS A 1 99 ? 17.260 4.228 -18.828 1.00 81.12 99 LYS A CA 1
ATOM 787 C C . LYS A 1 99 ? 16.276 5.393 -18.729 1.00 81.12 99 LYS A C 1
ATOM 789 O O . LYS A 1 99 ? 16.518 6.441 -19.320 1.00 81.12 99 LYS A O 1
ATOM 794 N N . ARG A 1 100 ? 15.190 5.253 -17.957 1.00 81.62 100 ARG A N 1
ATOM 795 C CA . ARG A 1 100 ? 14.189 6.322 -17.768 1.00 81.62 100 ARG A CA 1
ATOM 796 C C . ARG A 1 100 ? 14.799 7.611 -17.206 1.00 81.62 100 ARG A C 1
ATOM 798 O O . ARG A 1 100 ? 14.340 8.691 -17.557 1.00 81.62 100 ARG A O 1
ATOM 805 N N . PHE A 1 101 ? 15.828 7.497 -16.367 1.00 81.31 101 PHE A N 1
ATOM 806 C CA . PHE A 1 101 ? 16.554 8.637 -15.792 1.00 81.31 101 PHE A CA 1
ATOM 807 C C . PHE A 1 101 ? 17.793 9.055 -16.600 1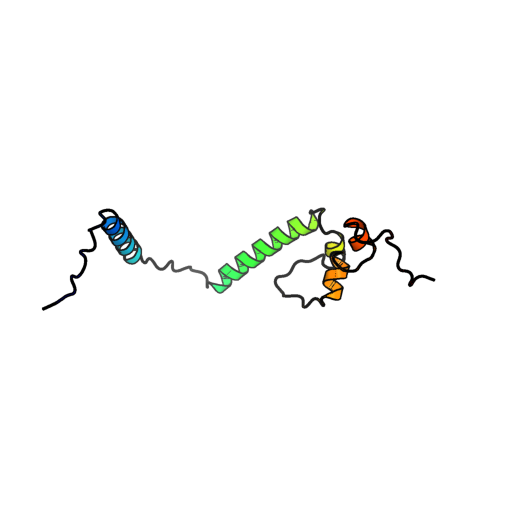.00 81.31 101 PHE A C 1
ATOM 809 O O . PHE A 1 101 ? 18.565 9.890 -16.139 1.00 81.31 101 PHE A O 1
ATOM 816 N N . GLY A 1 102 ? 18.003 8.489 -17.794 1.00 82.62 102 GLY A N 1
ATOM 817 C CA . GLY A 1 102 ? 19.119 8.850 -18.674 1.00 82.62 102 GLY A CA 1
ATOM 818 C C . GLY A 1 102 ? 20.497 8.427 -18.160 1.00 82.62 102 GLY A C 1
ATOM 819 O O . GLY A 1 102 ? 21.510 8.878 -18.684 1.00 82.62 102 GLY A O 1
ATOM 820 N N . LEU A 1 103 ? 20.553 7.558 -17.147 1.00 82.38 103 LEU A N 1
ATOM 821 C CA . LEU A 1 103 ? 21.804 7.075 -16.558 1.00 82.38 103 LEU A CA 1
ATOM 822 C C . LEU A 1 103 ? 22.425 5.919 -17.365 1.00 82.38 103 LEU A C 1
ATOM 824 O O . LEU A 1 103 ? 23.581 5.566 -17.152 1.00 82.38 103 LEU A O 1
ATOM 828 N N . HIS A 1 104 ? 21.663 5.321 -18.285 1.00 80.69 104 HIS A N 1
ATOM 829 C CA . HIS A 1 104 ? 22.121 4.280 -19.200 1.00 80.69 104 HIS A CA 1
ATOM 830 C C . HIS A 1 104 ? 21.366 4.369 -20.531 1.00 80.69 104 HIS A C 1
ATOM 832 O O . HIS A 1 104 ? 20.225 4.829 -20.579 1.00 80.69 104 HIS A O 1
ATOM 838 N N . THR A 1 105 ? 21.993 3.929 -21.621 1.00 79.19 105 THR A N 1
ATOM 839 C CA . THR A 1 105 ? 21.445 4.063 -22.982 1.00 79.19 105 THR A CA 1
ATOM 840 C C . THR A 1 105 ? 20.503 2.923 -23.370 1.00 79.19 105 THR A C 1
ATOM 842 O O . THR A 1 105 ? 19.650 3.096 -24.241 1.00 79.19 105 THR A O 1
ATOM 845 N N . THR A 1 106 ? 20.620 1.764 -22.716 1.00 79.00 106 THR A N 1
ATOM 846 C CA . THR A 1 106 ? 19.846 0.551 -23.026 1.00 79.00 106 THR A CA 1
ATOM 847 C C . THR A 1 106 ? 19.043 0.065 -21.819 1.00 79.00 106 THR A C 1
ATOM 849 O O . THR A 1 106 ? 19.439 0.236 -20.667 1.00 79.00 106 THR A O 1
ATOM 852 N N . ASP A 1 107 ? 17.911 -0.568 -22.099 1.00 74.56 107 ASP A N 1
ATOM 853 C CA . ASP A 1 107 ? 17.057 -1.296 -21.157 1.00 74.56 107 ASP A CA 1
ATOM 854 C C . ASP A 1 107 ? 17.365 -2.805 -21.130 1.00 74.56 107 ASP A C 1
ATOM 856 O O . ASP A 1 107 ? 16.718 -3.552 -20.397 1.00 74.56 107 ASP A O 1
ATOM 860 N N . TYR A 1 108 ? 18.367 -3.257 -21.891 1.00 76.44 108 TYR A N 1
ATOM 861 C CA . TYR A 1 108 ? 18.714 -4.668 -22.054 1.00 76.44 108 TYR A CA 1
ATOM 862 C C . TYR A 1 108 ? 19.822 -5.104 -21.084 1.00 76.44 108 TYR A C 1
ATOM 864 O O . TYR A 1 108 ? 20.892 -4.501 -21.049 1.00 76.44 108 TYR A O 1
ATOM 872 N N . CYS A 1 109 ? 19.598 -6.203 -20.356 1.00 71.81 109 CYS A N 1
ATOM 873 C CA . CYS A 1 109 ? 20.637 -6.892 -19.577 1.00 71.81 109 CYS A CA 1
ATOM 874 C C . CYS A 1 109 ? 21.559 -7.640 -20.552 1.00 71.81 109 CYS A C 1
ATOM 876 O O . CYS A 1 109 ? 21.080 -8.476 -21.319 1.00 71.81 109 CYS A O 1
ATOM 878 N N . GLY A 1 110 ? 22.879 -7.434 -20.484 1.00 69.19 110 GLY A N 1
ATOM 879 C CA . GLY A 1 110 ? 23.862 -8.242 -21.241 1.00 69.19 110 GLY A CA 1
ATOM 880 C C . GLY A 1 110 ? 23.874 -9.739 -20.874 1.00 69.19 110 GLY A C 1
ATOM 881 O O . GLY A 1 110 ? 24.556 -10.535 -21.504 1.00 69.19 110 GLY A O 1
ATOM 882 N N . CYS A 1 111 ? 23.087 -10.094 -19.863 1.00 72.56 111 CYS A N 1
ATOM 883 C CA . CYS A 1 111 ? 22.890 -11.388 -19.223 1.00 72.56 111 CYS A CA 1
ATOM 884 C C . CYS A 1 111 ? 22.024 -12.356 -20.054 1.00 72.56 111 CYS A C 1
ATOM 886 O O . CYS A 1 111 ? 21.883 -13.512 -19.681 1.00 72.56 111 CYS A O 1
ATOM 888 N N . GLY A 1 112 ? 21.385 -11.860 -21.123 1.00 59.47 112 GLY A N 1
ATOM 889 C CA . GLY A 1 112 ? 20.474 -12.613 -21.994 1.00 59.47 112 GLY A CA 1
ATOM 890 C C . GLY A 1 112 ? 21.097 -13.081 -23.313 1.00 59.47 112 GLY A C 1
ATOM 891 O O . GLY A 1 112 ? 20.378 -13.169 -24.307 1.00 59.47 112 GLY A O 1
ATOM 892 N N . LYS A 1 113 ? 22.415 -13.306 -23.339 1.00 49.25 113 LYS A N 1
ATOM 893 C CA . LYS A 1 113 ? 23.103 -14.062 -24.394 1.00 49.25 113 LYS A CA 1
ATOM 894 C C . LYS A 1 113 ? 23.443 -15.454 -23.893 1.00 49.25 113 LYS A C 1
ATOM 896 O O . LYS A 1 113 ? 23.829 -15.549 -22.708 1.00 49.25 113 LYS A O 1
#

Organism: Araneus ventricosus (NCBI:txid182803)

Sequence (113 aa):
MPESGSAGLKHIKGNETADTLEKEATTDGTQANLSFPKRYLKNQLLQLSLSRWQAEWDNGETGRSVYSIIPIISSRQLHWFRECIQFATGYGLFHGYIKRFGLHTTDYCGCGK

Mean predicted aligned error: 16.58 Å

Foldseek 3Di:
DYDDDDPPPPPPVVVVVVVVVVVVVVVPPPVPPPPDDPVVVVVVVQVVVQVVVLVCLQPPPPQVLLCVVDVHDDPDDDPDDPVRVCVSNVPDPQLVNCVVVVNDVDRDDPVPD

Radius of gyration: 29.03 Å; Cα contacts (8 Å, |Δi|>4): 46; chains: 1; bounding box: 48×60×70 Å

pLDDT: mean 75.78, std 15.89, range [29.11, 96.62]